Protein AF-A0A1I1GXV7-F1 (afdb_monomer_lite)

Radius of gyration: 12.59 Å; chains: 1; bounding box: 34×22×31 Å

pLDDT: mean 92.32, std 8.14, range [59.16, 98.19]

Organism: NCBI:txid119641

Foldseek 3Di:
DDKDKDQQDLVNLQVQLPDADDDPCRVVRHDHPVVCVVVVPLSNDPVSSRPDIFIADPVRHGDDD

Structure (mmCIF, N/CA/C/O backbone):
data_AF-A0A1I1GXV7-F1
#
_entry.id   AF-A0A1I1GXV7-F1
#
loop_
_atom_site.group_PDB
_atom_site.id
_atom_site.type_symbol
_atom_site.label_atom_id
_atom_site.label_alt_id
_atom_site.label_comp_id
_atom_site.label_asym_id
_atom_site.label_entity_id
_atom_site.label_seq_id
_atom_site.pdbx_PDB_ins_code
_atom_site.Cartn_x
_atom_site.Cartn_y
_atom_site.Cartn_z
_atom_site.occupancy
_atom_site.B_iso_or_equiv
_atom_site.auth_seq_id
_atom_site.auth_comp_id
_atom_site.auth_asym_id
_atom_site.auth_atom_id
_atom_site.pdbx_PDB_model_num
ATOM 1 N N . MET A 1 1 ? 23.276 -8.292 4.212 1.00 71.31 1 MET A N 1
ATOM 2 C CA . MET A 1 1 ? 22.103 -8.522 3.344 1.00 71.31 1 MET A CA 1
ATOM 3 C C . MET A 1 1 ? 22.223 -7.610 2.134 1.00 71.31 1 MET A C 1
ATOM 5 O O . MET A 1 1 ? 22.348 -6.408 2.335 1.00 71.31 1 MET A O 1
ATOM 9 N N . LYS A 1 2 ? 22.258 -8.144 0.907 1.00 80.88 2 LYS A N 1
ATOM 10 C CA . LYS A 1 2 ? 22.173 -7.307 -0.299 1.00 80.88 2 LYS A CA 1
ATOM 11 C C . LYS A 1 2 ? 20.699 -7.037 -0.590 1.00 80.88 2 LYS A C 1
ATOM 13 O O . LYS A 1 2 ? 19.919 -7.976 -0.705 1.00 80.88 2 LYS A O 1
ATOM 18 N N . LEU A 1 3 ? 20.331 -5.762 -0.662 1.00 89.38 3 LEU A N 1
ATOM 19 C CA . LEU A 1 3 ? 18.975 -5.328 -0.979 1.00 89.38 3 LEU A CA 1
ATOM 20 C C . LEU A 1 3 ? 18.934 -4.725 -2.378 1.00 89.38 3 LEU A C 1
ATOM 22 O O . LEU A 1 3 ? 19.803 -3.933 -2.743 1.00 89.38 3 LEU A O 1
ATOM 26 N N . LYS A 1 4 ? 17.904 -5.077 -3.144 1.00 91.06 4 LYS A N 1
ATOM 27 C CA . LYS A 1 4 ? 17.617 -4.462 -4.440 1.00 91.06 4 LYS A CA 1
ATOM 28 C C . LYS A 1 4 ? 16.499 -3.439 -4.280 1.00 91.06 4 LYS A C 1
ATOM 30 O O . LYS A 1 4 ? 15.403 -3.798 -3.858 1.00 91.06 4 LYS A O 1
ATOM 35 N N . ALA A 1 5 ? 16.774 -2.193 -4.652 1.00 93.12 5 ALA A N 1
ATOM 36 C CA . ALA A 1 5 ? 15.778 -1.129 -4.710 1.00 93.12 5 ALA A CA 1
ATOM 37 C C . ALA A 1 5 ? 15.077 -1.116 -6.077 1.00 93.12 5 ALA A C 1
ATOM 39 O O . ALA A 1 5 ? 15.727 -1.248 -7.117 1.00 93.12 5 ALA A O 1
ATOM 40 N N . GLN A 1 6 ? 13.759 -0.935 -6.083 1.00 93.44 6 GLN A N 1
ATOM 41 C CA . GLN A 1 6 ? 12.977 -0.697 -7.298 1.00 93.44 6 GLN A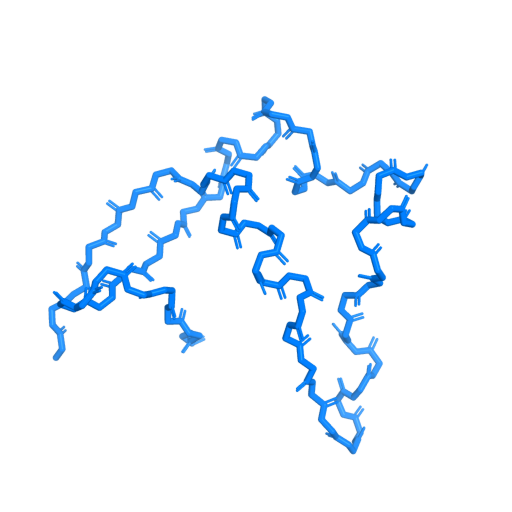 CA 1
ATOM 42 C C . GLN A 1 6 ? 11.716 0.123 -7.001 1.00 93.44 6 GLN A C 1
ATOM 44 O O . GLN A 1 6 ? 11.319 0.249 -5.843 1.00 93.44 6 GLN A O 1
ATOM 49 N N . LYS A 1 7 ? 11.047 0.630 -8.044 1.00 95.19 7 LYS A N 1
ATOM 50 C CA . LYS A 1 7 ? 9.700 1.204 -7.903 1.00 95.19 7 LYS A CA 1
ATOM 51 C C . LYS A 1 7 ? 8.744 0.159 -7.319 1.00 95.19 7 LYS A C 1
ATOM 53 O O . LYS A 1 7 ? 8.753 -1.001 -7.743 1.00 95.19 7 LYS A O 1
ATOM 58 N N . LEU A 1 8 ? 7.918 0.574 -6.362 1.00 96.00 8 LEU A N 1
ATOM 59 C CA . LEU A 1 8 ? 6.913 -0.298 -5.765 1.00 96.00 8 LEU A CA 1
ATOM 60 C C . LEU A 1 8 ? 5.827 -0.650 -6.794 1.00 96.00 8 LEU A C 1
ATOM 62 O O . LEU A 1 8 ? 5.143 0.219 -7.332 1.00 96.00 8 LEU A O 1
ATOM 66 N N . THR A 1 9 ? 5.642 -1.942 -7.052 1.00 95.69 9 THR A N 1
ATOM 67 C CA . THR A 1 9 ? 4.568 -2.424 -7.938 1.00 95.69 9 THR A CA 1
ATOM 68 C C . THR A 1 9 ? 3.239 -2.545 -7.189 1.00 95.69 9 THR A C 1
ATOM 70 O O . THR A 1 9 ? 3.220 -2.683 -5.966 1.00 95.69 9 THR A O 1
ATOM 73 N N . GLU A 1 10 ? 2.109 -2.569 -7.905 1.00 96.94 10 GLU A N 1
ATOM 74 C CA . GLU A 1 10 ? 0.797 -2.787 -7.271 1.00 96.94 10 GLU A CA 1
ATOM 75 C C . GLU A 1 10 ? 0.726 -4.142 -6.556 1.00 96.94 10 GLU A C 1
ATOM 77 O O . GLU A 1 10 ? 0.247 -4.226 -5.429 1.00 96.94 10 GLU A O 1
ATOM 82 N N . LYS A 1 11 ? 1.265 -5.202 -7.174 1.00 95.56 11 LYS A N 1
ATOM 83 C CA . LYS A 1 11 ? 1.322 -6.539 -6.565 1.00 95.56 11 LYS A CA 1
ATOM 84 C C . LYS A 1 11 ? 2.035 -6.505 -5.210 1.00 95.56 11 LYS A C 1
ATOM 86 O O . LYS A 1 11 ? 1.579 -7.128 -4.255 1.00 95.56 11 LYS A O 1
ATOM 91 N N . GLN A 1 12 ? 3.136 -5.763 -5.122 1.00 95.00 12 GLN A N 1
ATOM 92 C CA . GLN A 1 12 ? 3.884 -5.591 -3.879 1.00 95.00 12 GLN A CA 1
ATOM 93 C C . GLN A 1 12 ? 3.133 -4.720 -2.870 1.00 95.00 12 GLN A C 1
ATOM 95 O O . GLN A 1 12 ? 3.126 -5.060 -1.693 1.00 95.00 12 GLN A O 1
ATOM 100 N N . ALA A 1 13 ? 2.468 -3.649 -3.309 1.00 96.19 13 ALA A N 1
ATOM 101 C CA . ALA A 1 13 ? 1.637 -2.819 -2.437 1.00 96.19 13 ALA A CA 1
ATOM 102 C C . ALA A 1 13 ? 0.468 -3.620 -1.829 1.00 96.19 13 ALA A C 1
ATOM 104 O O . ALA A 1 13 ? 0.243 -3.557 -0.621 1.00 96.19 13 ALA A O 1
ATOM 105 N N . LYS A 1 14 ? -0.205 -4.454 -2.636 1.00 96.50 14 LYS A N 1
ATOM 106 C CA . LYS A 1 14 ? -1.225 -5.409 -2.176 1.00 96.50 14 LYS A CA 1
ATOM 107 C C . LYS A 1 14 ? -0.656 -6.374 -1.143 1.00 96.50 14 LYS A C 1
ATOM 109 O O . LYS A 1 14 ? -1.248 -6.537 -0.084 1.00 96.50 14 LYS A O 1
ATOM 114 N N . GLN A 1 15 ? 0.517 -6.955 -1.398 1.00 94.50 15 GLN A N 1
ATOM 115 C CA . GLN A 1 15 ? 1.180 -7.815 -0.417 1.00 94.50 15 GLN A CA 1
ATOM 116 C C . GLN A 1 15 ? 1.465 -7.072 0.900 1.00 94.50 15 GLN A C 1
ATOM 118 O O . GLN A 1 15 ? 1.183 -7.613 1.962 1.00 94.50 15 GLN A O 1
ATOM 123 N N . ILE A 1 16 ? 1.968 -5.836 0.851 1.00 93.88 16 ILE A N 1
ATOM 124 C CA . ILE A 1 16 ? 2.240 -5.028 2.053 1.00 93.88 16 ILE A CA 1
ATOM 125 C C . ILE A 1 16 ? 0.950 -4.742 2.836 1.00 93.88 16 ILE A C 1
ATOM 127 O O . ILE A 1 16 ? 0.963 -4.818 4.057 1.00 93.88 16 ILE A O 1
ATOM 131 N N . SER A 1 17 ? -0.184 -4.505 2.163 1.00 95.44 17 SER A N 1
ATOM 132 C CA . SER A 1 17 ? -1.478 -4.294 2.843 1.00 95.44 17 SER A CA 1
ATOM 133 C C . SER A 1 17 ? -1.958 -5.502 3.665 1.00 95.44 17 SER A C 1
ATOM 135 O O . SER A 1 17 ? -2.802 -5.362 4.547 1.00 95.44 17 SER A O 1
ATOM 137 N N . THR A 1 18 ? -1.399 -6.692 3.410 1.00 95.69 18 THR A N 1
ATOM 138 C CA . THR A 1 18 ? -1.688 -7.904 4.194 1.00 95.69 18 THR A CA 1
ATOM 139 C C . THR A 1 18 ? -0.844 -8.030 5.458 1.00 95.69 18 THR A C 1
ATOM 141 O O . THR A 1 18 ? -1.134 -8.889 6.287 1.00 95.69 18 THR A O 1
ATOM 144 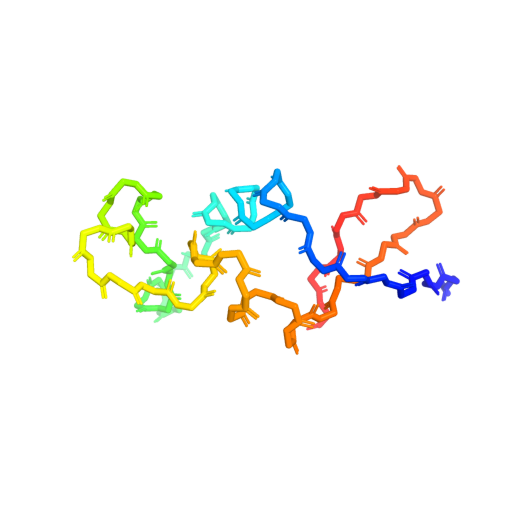N N . TRP A 1 19 ? 0.197 -7.210 5.623 1.00 94.88 19 TRP A N 1
ATOM 145 C CA . TRP A 1 19 ? 1.022 -7.238 6.824 1.00 94.88 19 TRP A CA 1
ATOM 146 C C . TRP A 1 19 ? 0.224 -6.718 8.011 1.00 94.88 19 TRP A C 1
ATOM 148 O O . TRP A 1 19 ? -0.426 -5.674 7.928 1.00 94.88 19 TRP A O 1
ATOM 158 N N . LYS A 1 20 ? 0.270 -7.474 9.106 1.00 94.75 20 LYS A N 1
ATOM 159 C CA . LYS A 1 20 ? -0.402 -7.135 10.351 1.00 94.75 20 LYS A CA 1
ATOM 160 C C . LYS A 1 20 ? 0.598 -7.181 11.493 1.00 94.75 20 LYS A C 1
ATOM 162 O O . LYS A 1 20 ? 1.342 -8.146 11.642 1.00 94.75 20 LYS A O 1
ATOM 167 N N . TYR A 1 21 ? 0.602 -6.111 12.264 1.00 94.88 21 TYR A N 1
ATOM 168 C CA . TYR A 1 21 ? 1.185 -6.015 13.582 1.00 94.88 21 TYR A CA 1
ATOM 169 C C . TYR A 1 21 ? 0.144 -6.471 14.604 1.00 94.88 21 TYR A C 1
ATOM 171 O O . TYR A 1 21 ? -1.053 -6.214 14.439 1.00 94.88 21 TYR A O 1
ATOM 179 N N . GLU A 1 22 ? 0.618 -7.142 15.645 1.00 94.62 22 GLU A N 1
ATOM 180 C CA . GLU A 1 22 ? -0.178 -7.579 16.790 1.00 94.62 22 GLU A CA 1
ATOM 181 C C . GLU A 1 22 ? 0.079 -6.663 17.998 1.00 94.62 22 GLU A C 1
ATOM 183 O O . GLU A 1 22 ? 1.090 -5.954 18.058 1.00 94.62 22 GLU A O 1
ATOM 188 N N . GLY A 1 23 ? -0.824 -6.695 18.981 1.00 95.75 23 GLY A N 1
ATOM 189 C CA . GLY A 1 23 ? -0.701 -5.916 20.213 1.00 95.75 23 GLY A CA 1
ATOM 190 C C . GLY A 1 23 ? -0.908 -4.418 19.988 1.00 95.75 23 GLY A C 1
ATOM 191 O O . GLY A 1 23 ? -1.692 -4.007 19.142 1.00 95.75 23 GLY A O 1
ATOM 192 N N . GLU A 1 24 ? -0.190 -3.580 20.734 1.00 95.38 24 GLU A N 1
ATOM 193 C CA . GLU A 1 24 ? -0.400 -2.120 20.742 1.00 95.38 24 GLU A CA 1
ATOM 194 C C . GLU A 1 24 ? -0.154 -1.445 19.382 1.00 95.38 24 GLU A C 1
ATOM 196 O O . GLU A 1 24 ? -0.662 -0.355 19.120 1.00 95.38 24 GLU A O 1
ATOM 201 N N . TYR A 1 25 ? 0.602 -2.093 18.494 1.00 95.19 25 TYR A N 1
ATOM 202 C CA . TYR A 1 25 ? 0.898 -1.577 17.159 1.00 95.19 25 TYR A CA 1
ATOM 203 C C . TYR A 1 25 ? -0.162 -1.937 16.112 1.00 95.19 25 TYR A C 1
ATOM 205 O O . TYR A 1 25 ? -0.047 -1.500 14.966 1.00 95.19 25 TYR A O 1
ATOM 213 N N . GLU A 1 26 ? -1.214 -2.679 16.476 1.00 96.06 26 GLU A N 1
ATOM 214 C CA . GLU A 1 26 ? -2.291 -3.035 15.547 1.00 96.06 26 GLU A CA 1
ATOM 215 C C . GLU A 1 26 ? -2.991 -1.807 14.943 1.00 96.06 26 GLU A C 1
ATOM 217 O O . GLU A 1 26 ? -3.493 -1.872 13.821 1.00 96.06 26 GLU A O 1
ATOM 222 N N . ILE A 1 27 ? -2.957 -0.664 15.641 1.00 95.31 27 ILE A N 1
ATOM 223 C CA . ILE A 1 27 ? -3.520 0.615 15.184 1.00 95.31 27 ILE A CA 1
ATOM 224 C C . ILE A 1 27 ? -2.853 1.152 13.908 1.00 95.31 27 ILE A C 1
ATOM 226 O O . ILE A 1 27 ? -3.434 1.984 13.216 1.00 95.31 27 ILE A O 1
ATOM 230 N N . TYR A 1 28 ? -1.639 0.688 13.589 1.00 95.00 28 TYR A N 1
ATOM 231 C CA . TYR A 1 28 ? -0.897 1.075 12.385 1.00 95.00 28 TYR A CA 1
ATOM 232 C C . TYR A 1 28 ? -1.134 0.127 11.207 1.00 95.00 28 TYR A C 1
ATOM 234 O O . TYR A 1 28 ? -0.582 0.339 10.124 1.00 95.00 28 TYR A O 1
ATOM 242 N N . ASN A 1 29 ? -1.930 -0.928 11.396 1.00 96.44 29 ASN A N 1
ATOM 243 C CA . ASN A 1 29 ? -2.244 -1.860 10.327 1.00 96.44 29 ASN A CA 1
ATOM 244 C C . ASN A 1 29 ? -2.946 -1.144 9.178 1.00 96.44 29 ASN A C 1
ATOM 246 O O . ASN A 1 29 ? -3.930 -0.431 9.369 1.00 96.44 29 ASN A O 1
ATOM 250 N N . LEU A 1 30 ? -2.478 -1.401 7.958 1.00 96.75 30 LEU A N 1
ATOM 251 C CA . LEU A 1 30 ? -3.179 -0.935 6.771 1.00 96.75 30 LEU A CA 1
ATOM 252 C C . LEU A 1 30 ? -4.573 -1.590 6.697 1.00 96.75 30 LEU A C 1
ATOM 254 O O . LEU A 1 30 ? -4.700 -2.776 7.038 1.00 96.75 30 LEU A O 1
ATOM 258 N N . PRO A 1 31 ? -5.610 -0.860 6.245 1.00 96.94 31 PRO A N 1
ATOM 259 C CA . PRO A 1 31 ? -6.918 -1.440 5.954 1.00 96.94 31 PRO A CA 1
ATOM 260 C C . PRO A 1 31 ? -6.845 -2.524 4.869 1.00 96.94 31 PRO A C 1
ATOM 262 O O . PRO A 1 31 ? -5.805 -2.749 4.245 1.00 96.94 31 PRO A O 1
ATOM 265 N N . ALA A 1 32 ? -7.965 -3.205 4.619 1.00 96.94 32 ALA A N 1
ATOM 266 C CA . ALA A 1 32 ? -8.067 -4.070 3.448 1.00 96.94 32 ALA A CA 1
ATOM 267 C C . ALA A 1 32 ? -7.863 -3.250 2.161 1.00 96.94 32 ALA A C 1
ATOM 269 O O . ALA A 1 32 ? -8.252 -2.083 2.093 1.00 96.94 32 ALA A O 1
ATOM 270 N N . TRP A 1 33 ? -7.278 -3.863 1.127 1.00 97.75 33 TRP A N 1
ATOM 271 C CA . TRP A 1 33 ? -6.943 -3.166 -0.122 1.00 97.75 33 TRP A CA 1
ATOM 272 C C . TRP A 1 33 ? -8.134 -2.413 -0.728 1.00 97.75 33 TRP A C 1
ATOM 274 O O . TRP A 1 33 ? -7.990 -1.267 -1.145 1.00 97.75 33 TRP A O 1
ATOM 284 N N . ASP A 1 34 ? -9.316 -3.028 -0.741 1.00 98.00 34 ASP A N 1
ATOM 285 C CA . ASP A 1 34 ? -10.515 -2.416 -1.320 1.00 98.00 34 ASP A CA 1
ATOM 286 C C . ASP A 1 34 ? -10.968 -1.169 -0.550 1.00 98.00 34 ASP A C 1
ATOM 288 O O . ASP A 1 34 ? -11.481 -0.227 -1.152 1.00 98.00 34 ASP A O 1
ATOM 292 N N . ASP A 1 35 ? -10.746 -1.124 0.763 1.00 98.19 35 ASP A N 1
ATOM 293 C CA . ASP A 1 35 ? -11.046 0.055 1.576 1.00 98.19 35 ASP A CA 1
ATOM 294 C C . ASP A 1 35 ? -9.981 1.137 1.380 1.00 98.19 35 ASP A C 1
ATOM 296 O O . ASP A 1 35 ? -10.326 2.295 1.164 1.00 98.19 35 ASP A O 1
ATOM 300 N N . MET A 1 36 ? -8.700 0.758 1.281 1.00 98.06 36 MET A N 1
ATOM 301 C CA . MET A 1 36 ? -7.623 1.686 0.909 1.00 98.06 36 MET A CA 1
ATOM 302 C C . MET A 1 36 ? -7.875 2.357 -0.454 1.00 98.06 36 MET A C 1
ATOM 304 O O . MET A 1 36 ? -7.566 3.539 -0.628 1.00 98.06 36 MET A O 1
ATOM 308 N N . VAL A 1 37 ? -8.441 1.623 -1.423 1.00 97.94 37 VAL A N 1
ATOM 309 C CA . VAL A 1 37 ? -8.841 2.168 -2.733 1.00 97.94 37 VAL A CA 1
ATOM 310 C C . VAL A 1 37 ? -9.952 3.208 -2.569 1.00 97.94 37 VAL A C 1
ATOM 312 O O . VAL A 1 37 ? -9.842 4.297 -3.135 1.00 97.94 37 VAL A O 1
ATOM 315 N N . LYS A 1 38 ? -10.998 2.911 -1.781 1.00 98.12 38 LYS A N 1
ATOM 316 C CA . LYS A 1 38 ? -12.108 3.848 -1.509 1.00 98.12 38 LYS A CA 1
ATOM 317 C C . LYS A 1 38 ? -11.624 5.110 -0.795 1.00 98.12 38 LYS A C 1
ATOM 319 O O . LYS A 1 38 ? -12.059 6.207 -1.130 1.00 98.12 38 LYS A O 1
ATOM 324 N N . GLU A 1 39 ? -10.694 4.951 0.140 1.00 97.75 39 GLU A N 1
ATOM 325 C CA . GLU A 1 39 ? -10.075 6.031 0.914 1.00 97.75 39 GLU A CA 1
ATOM 326 C C . GLU A 1 39 ? -8.933 6.737 0.157 1.00 97.75 39 GLU A C 1
ATOM 328 O O . GLU A 1 39 ? -8.287 7.638 0.688 1.00 97.75 39 GLU A O 1
ATOM 333 N N . GLN A 1 40 ? -8.696 6.364 -1.107 1.00 97.38 40 GLN A N 1
ATOM 334 C CA . GLN A 1 40 ? -7.753 7.016 -2.021 1.00 97.38 40 GLN A CA 1
ATOM 335 C C 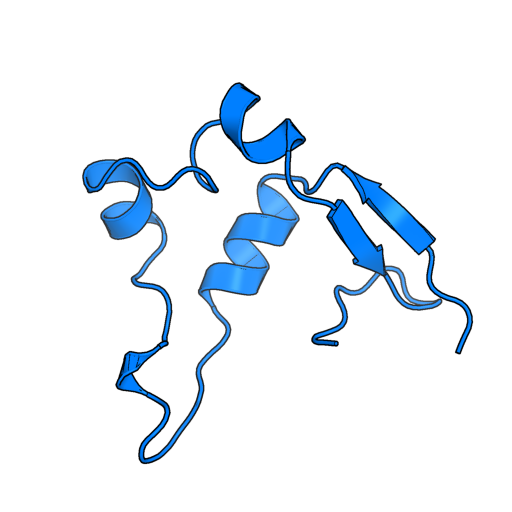. GLN A 1 40 ? -6.298 7.037 -1.528 1.00 97.38 40 GLN A C 1
ATOM 337 O O . GLN A 1 40 ? -5.547 7.995 -1.763 1.00 97.38 40 GLN A O 1
ATOM 342 N N . TYR A 1 41 ? -5.863 5.953 -0.884 1.00 97.88 41 TYR A N 1
ATOM 343 C CA . TYR A 1 41 ? -4.482 5.799 -0.438 1.00 97.88 41 TYR A CA 1
ATOM 344 C C . TYR A 1 41 ? -3.505 5.924 -1.614 1.00 97.88 41 TYR A C 1
ATOM 346 O O . TYR A 1 41 ? -3.707 5.370 -2.695 1.00 97.88 41 TYR A O 1
ATOM 354 N N . SER A 1 42 ? -2.370 6.592 -1.380 1.00 97.12 42 SER A N 1
ATOM 355 C CA . SER A 1 42 ? -1.336 6.784 -2.413 1.00 97.12 42 SER A CA 1
ATOM 356 C C . SER A 1 42 ? -0.733 5.473 -2.931 1.00 97.12 42 SER A C 1
ATOM 358 O O . SER A 1 42 ? -0.197 5.454 -4.031 1.00 97.12 42 SER A O 1
ATOM 360 N N . LEU A 1 43 ? -0.810 4.387 -2.155 1.00 96.31 43 LEU A N 1
ATOM 361 C CA . LEU A 1 43 ? -0.373 3.051 -2.575 1.00 96.31 43 LEU A CA 1
ATOM 362 C C . LEU A 1 43 ? -1.255 2.472 -3.694 1.00 96.31 43 LEU A C 1
ATOM 364 O O . LEU A 1 43 ? -0.768 1.708 -4.530 1.00 96.31 43 LEU A O 1
ATOM 368 N N . CYS A 1 44 ? -2.539 2.834 -3.716 1.00 9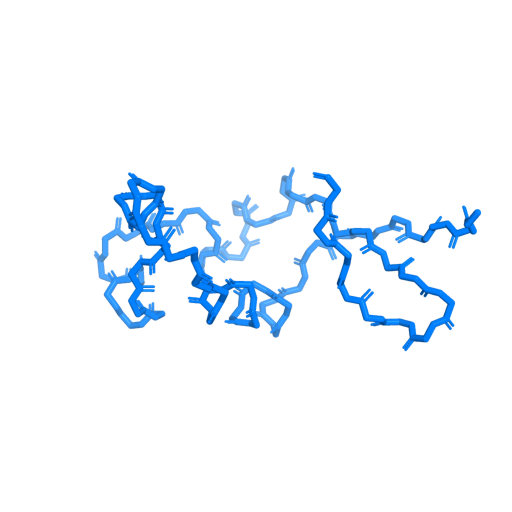7.50 44 CYS A N 1
ATOM 369 C CA . CYS A 1 44 ? -3.524 2.311 -4.659 1.00 97.50 44 CYS A CA 1
ATOM 370 C C . CYS A 1 44 ? -3.490 3.039 -6.011 1.00 97.50 44 CYS A C 1
ATOM 372 O O . CYS A 1 44 ? -3.831 2.453 -7.032 1.00 97.50 44 CYS A O 1
ATOM 374 N N . ASP A 1 45 ? -3.023 4.284 -6.035 1.00 97.69 45 ASP A N 1
ATOM 375 C CA . ASP A 1 45 ? -2.895 5.108 -7.238 1.00 97.69 45 ASP A CA 1
ATOM 376 C C . ASP A 1 45 ? -1.542 4.866 -7.927 1.00 97.69 45 ASP A C 1
ATOM 378 O O . ASP A 1 45 ? -0.492 4.950 -7.295 1.00 97.69 45 ASP A O 1
ATOM 382 N N . GLU A 1 46 ? -1.553 4.546 -9.222 1.00 96.00 46 GLU A N 1
ATOM 383 C CA . GLU A 1 46 ? -0.345 4.179 -9.969 1.00 96.00 46 GLU A CA 1
ATOM 384 C C . GLU A 1 46 ? 0.711 5.289 -10.012 1.00 96.00 46 GLU A C 1
ATOM 386 O O . GLU A 1 46 ? 1.881 5.026 -9.726 1.00 96.00 46 GLU A O 1
ATOM 391 N N . LEU A 1 47 ? 0.301 6.526 -10.295 1.00 96.19 47 LEU A N 1
ATOM 392 C CA . LEU A 1 47 ? 1.211 7.665 -10.414 1.00 96.19 47 LEU A CA 1
ATOM 393 C C . LEU A 1 47 ? 1.766 8.069 -9.046 1.00 96.19 47 LEU A C 1
ATOM 395 O O . LEU A 1 47 ? 2.951 8.366 -8.898 1.00 96.19 47 LEU A O 1
ATOM 399 N N . LYS A 1 48 ? 0.923 8.050 -8.008 1.00 97.44 48 LYS A N 1
ATOM 400 C CA . LYS A 1 48 ? 1.355 8.341 -6.635 1.00 97.44 48 LYS A CA 1
ATOM 401 C C . LYS A 1 48 ? 2.258 7.243 -6.083 1.00 97.44 48 LYS A C 1
ATOM 403 O O . LYS A 1 48 ? 3.165 7.561 -5.305 1.00 97.44 48 LYS A O 1
ATOM 408 N N . ARG A 1 49 ? 2.037 5.985 -6.483 1.00 96.75 49 ARG A N 1
ATOM 409 C CA . ARG A 1 49 ? 2.828 4.836 -6.036 1.00 96.75 49 ARG A CA 1
ATOM 410 C C . ARG A 1 49 ? 4.275 4.890 -6.533 1.00 96.75 49 ARG A C 1
ATOM 412 O O . ARG A 1 49 ? 5.162 4.370 -5.862 1.00 96.75 49 ARG A O 1
ATOM 419 N N . GLU A 1 50 ? 4.548 5.581 -7.642 1.00 93.75 50 GLU A N 1
ATOM 420 C CA . GLU A 1 50 ? 5.913 5.749 -8.163 1.00 93.75 50 GLU A CA 1
ATOM 421 C C . GLU A 1 50 ? 6.881 6.423 -7.178 1.00 93.75 50 GLU A C 1
ATOM 423 O O . GLU A 1 50 ? 8.096 6.290 -7.322 1.00 93.75 50 GLU A O 1
ATOM 428 N N . ARG A 1 51 ? 6.354 7.124 -6.165 1.00 95.12 51 ARG A N 1
ATOM 429 C CA . ARG A 1 51 ? 7.141 7.774 -5.107 1.00 95.12 51 ARG A CA 1
ATOM 430 C C . ARG A 1 51 ? 7.670 6.801 -4.052 1.00 95.12 51 ARG A C 1
ATOM 432 O O . ARG A 1 51 ? 8.509 7.195 -3.248 1.00 95.12 51 ARG A O 1
ATOM 439 N N . PHE A 1 52 ? 7.188 5.558 -4.032 1.00 95.31 52 PHE A N 1
ATOM 440 C CA . PHE A 1 52 ? 7.624 4.548 -3.071 1.00 95.31 52 PHE A CA 1
ATOM 441 C C . PHE A 1 52 ? 8.659 3.610 -3.688 1.00 95.31 52 PHE A C 1
ATOM 443 O O . PHE A 1 52 ? 8.533 3.150 -4.827 1.00 95.31 52 PHE A O 1
ATOM 450 N N . ILE A 1 53 ? 9.666 3.282 -2.883 1.00 94.81 53 ILE A N 1
ATOM 451 C CA . ILE A 1 53 ? 10.722 2.337 -3.231 1.00 94.81 53 ILE A CA 1
ATOM 452 C C . ILE A 1 53 ? 10.475 1.047 -2.454 1.00 94.81 53 ILE A C 1
ATOM 454 O O . ILE A 1 53 ? 10.344 1.064 -1.233 1.00 94.81 53 ILE A O 1
ATOM 458 N N . ALA A 1 54 ? 10.426 -0.072 -3.170 1.00 93.00 54 ALA A N 1
ATOM 459 C CA . ALA A 1 54 ? 10.452 -1.399 -2.579 1.00 93.00 54 ALA A CA 1
ATOM 460 C C . ALA A 1 54 ? 11.899 -1.875 -2.451 1.00 93.00 54 ALA A C 1
ATOM 462 O O . ALA A 1 54 ? 12.682 -1.751 -3.399 1.00 93.00 54 ALA A O 1
ATOM 463 N N . TYR A 1 55 ? 12.222 -2.476 -1.309 1.00 92.06 55 TYR A N 1
ATOM 464 C CA . TYR A 1 55 ? 13.485 -3.168 -1.095 1.00 92.06 55 TYR A CA 1
ATOM 465 C C . TYR A 1 55 ? 13.247 -4.669 -1.051 1.00 92.06 55 TYR A C 1
ATOM 467 O O . TYR A 1 55 ? 12.437 -5.171 -0.269 1.00 92.06 55 TYR A O 1
ATOM 475 N N . LEU A 1 56 ? 13.965 -5.374 -1.916 1.00 89.12 56 LEU A N 1
ATOM 476 C CA . LEU A 1 56 ? 13.855 -6.813 -2.071 1.00 89.12 56 LEU A CA 1
ATOM 477 C C . LEU A 1 56 ? 15.108 -7.509 -1.561 1.00 89.12 56 LEU A C 1
ATOM 479 O O . LEU A 1 56 ? 16.221 -7.042 -1.813 1.00 89.12 56 LEU A O 1
ATOM 483 N N . ASN A 1 57 ? 14.919 -8.641 -0.886 1.00 88.44 57 ASN A N 1
ATOM 484 C CA . ASN A 1 57 ? 16.011 -9.557 -0.572 1.00 88.44 57 ASN A CA 1
ATOM 485 C C . ASN A 1 57 ? 16.459 -10.341 -1.822 1.00 88.44 57 ASN A C 1
ATOM 487 O O . ASN A 1 57 ? 15.908 -10.191 -2.914 1.00 88.44 57 ASN A O 1
ATOM 491 N N . GLU A 1 58 ? 17.451 -11.214 -1.651 1.00 83.06 58 GLU A N 1
ATOM 492 C CA . GLU A 1 58 ? 18.004 -12.042 -2.733 1.00 83.06 58 GLU A CA 1
ATOM 493 C C . GLU A 1 58 ? 16.968 -13.007 -3.352 1.00 83.06 58 GLU A C 1
ATOM 495 O O . GLU A 1 58 ? 17.117 -13.417 -4.499 1.00 83.06 58 GLU A O 1
ATOM 500 N N . GLU A 1 59 ? 15.864 -13.291 -2.649 1.00 82.31 59 GLU A N 1
ATOM 501 C CA . GLU A 1 59 ? 14.732 -14.092 -3.139 1.00 82.31 59 GLU A CA 1
ATOM 502 C C . GLU A 1 59 ? 13.646 -13.256 -3.848 1.00 82.31 59 GLU A C 1
ATOM 504 O O . GLU A 1 59 ? 12.575 -13.770 -4.172 1.00 82.31 59 GLU A O 1
ATOM 509 N N . ASN A 1 60 ? 13.888 -11.962 -4.086 1.00 75.75 60 ASN A N 1
ATOM 510 C CA . ASN A 1 60 ? 12.921 -11.000 -4.628 1.00 75.75 60 ASN A CA 1
ATOM 511 C C . ASN A 1 60 ? 11.651 -10.808 -3.769 1.00 75.75 60 ASN A C 1
ATOM 513 O O . ASN A 1 60 ? 10.599 -10.425 -4.288 1.00 75.75 60 ASN A O 1
ATOM 517 N N . LYS A 1 61 ? 11.731 -11.046 -2.455 1.00 79.06 61 LYS A N 1
ATOM 518 C CA . LYS A 1 61 ? 10.640 -10.781 -1.504 1.00 79.06 61 LYS A CA 1
ATOM 519 C C . LYS A 1 61 ? 10.810 -9.406 -0.865 1.00 79.06 61 LYS A C 1
ATOM 521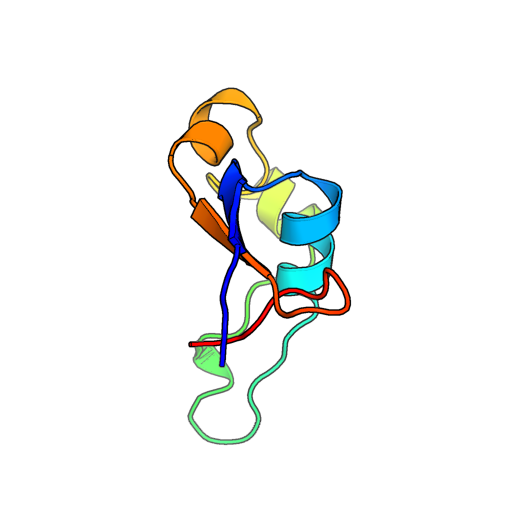 O O . LYS A 1 61 ? 11.931 -9.015 -0.542 1.00 79.06 61 LYS A O 1
ATOM 526 N N . ASN A 1 62 ? 9.695 -8.702 -0.660 1.00 76.75 62 ASN A N 1
ATOM 527 C CA . ASN A 1 62 ? 9.675 -7.450 0.099 1.00 76.75 62 ASN A CA 1
ATOM 528 C C . ASN A 1 62 ? 10.220 -7.690 1.507 1.00 76.75 62 ASN A C 1
ATOM 530 O O . ASN A 1 62 ? 9.818 -8.649 2.169 1.00 76.75 62 ASN A O 1
ATOM 534 N N . VAL A 1 63 ? 11.097 -6.800 1.956 1.00 76.31 63 VAL A N 1
ATOM 535 C CA . VAL A 1 63 ? 11.624 -6.812 3.319 1.00 76.31 63 VAL A CA 1
ATOM 536 C C . VAL A 1 63 ? 11.002 -5.656 4.089 1.00 76.31 63 VAL A C 1
ATOM 538 O O . VAL A 1 63 ? 10.923 -4.544 3.571 1.00 76.31 63 VAL A O 1
ATOM 541 N N . ASN A 1 64 ? 10.547 -5.933 5.308 1.00 66.00 64 ASN A N 1
ATOM 542 C CA . ASN A 1 64 ? 10.197 -4.892 6.267 1.00 66.00 64 ASN A CA 1
ATOM 543 C C . ASN A 1 64 ? 11.519 -4.420 6.893 1.00 66.00 64 ASN A C 1
ATOM 545 O O . ASN A 1 64 ? 12.245 -5.256 7.437 1.00 66.00 64 ASN A O 1
ATOM 549 N N . ILE A 1 65 ? 11.886 -3.151 6.695 1.00 59.16 65 ILE A N 1
ATOM 550 C CA . ILE A 1 65 ? 13.157 -2.575 7.173 1.00 59.16 65 ILE A CA 1
ATOM 551 C C . ILE A 1 65 ? 12.901 -1.823 8.470 1.00 59.16 65 ILE A C 1
ATOM 553 O O . ILE A 1 65 ? 11.901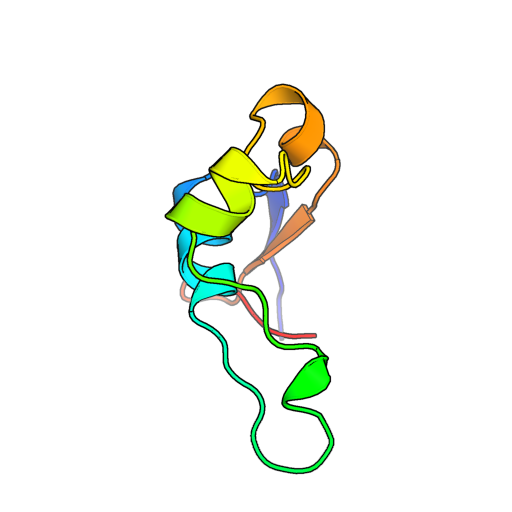 -1.072 8.497 1.00 59.16 65 ILE A O 1
#

Sequence (65 aa):
MKLKAQKLTEKQAKQISTWKYEGEYEIYNLPAWDDMVKEQYSLCDELKRERFIAYLNEENKNVNI

Secondary structure (DSSP, 8-state):
---EEEEPPHHHHHHHHT----GGGGGGPPPPHHHHHHTT-TTTSHHHHTT-EEEE-TTS-B---